Protein AF-A0A254SQL2-F1 (afdb_monomer_lite)

Structure (mmCIF, N/CA/C/O backbone):
data_AF-A0A254SQL2-F1
#
_entry.id   AF-A0A254SQL2-F1
#
loop_
_atom_site.group_PDB
_atom_site.id
_atom_site.type_symbol
_atom_site.label_atom_id
_atom_site.label_alt_id
_atom_site.label_comp_id
_atom_site.label_asym_id
_atom_site.label_entity_id
_atom_site.label_seq_id
_atom_site.pdbx_PDB_ins_code
_atom_site.Cartn_x
_atom_site.Cartn_y
_atom_site.Cartn_z
_atom_site.occupancy
_atom_site.B_iso_or_equiv
_atom_site.auth_seq_id
_atom_site.auth_comp_id
_atom_site.auth_asym_id
_atom_site.auth_atom_id
_atom_site.pdbx_PDB_model_num
ATOM 1 N N . MET A 1 1 ? -6.008 -9.286 -4.582 1.00 39.03 1 MET A N 1
ATOM 2 C CA . MET A 1 1 ? -4.588 -9.663 -4.744 1.00 39.03 1 MET A CA 1
ATOM 3 C C . MET A 1 1 ? -4.293 -9.645 -6.237 1.00 39.03 1 MET A C 1
ATOM 5 O O . MET A 1 1 ? -5.010 -10.283 -6.996 1.00 39.03 1 MET A O 1
ATOM 9 N N . VAL A 1 2 ? -3.386 -8.754 -6.620 1.00 41.59 2 VAL A N 1
ATOM 10 C CA . VAL A 1 2 ? -3.234 -8.104 -7.932 1.00 41.59 2 VAL A CA 1
ATOM 11 C C . VAL A 1 2 ? -2.770 -9.086 -9.022 1.00 41.59 2 VAL A C 1
ATOM 13 O O . VAL A 1 2 ? -2.162 -10.109 -8.720 1.00 41.59 2 VAL A O 1
ATOM 16 N N . GLU A 1 3 ? -3.058 -8.772 -10.286 1.00 50.66 3 GLU A N 1
ATOM 17 C CA . GLU A 1 3 ? -2.825 -9.543 -11.526 1.00 50.66 3 GLU A CA 1
ATOM 18 C C . GLU A 1 3 ? -1.422 -10.167 -11.698 1.00 50.66 3 GLU A C 1
ATOM 20 O O . GLU A 1 3 ? -1.246 -11.072 -12.512 1.00 50.66 3 GLU A O 1
ATOM 25 N N . VAL A 1 4 ? -0.450 -9.769 -10.876 1.00 52.91 4 VAL A N 1
ATOM 26 C CA . VAL A 1 4 ? 0.920 -10.297 -10.774 1.00 52.91 4 VAL A CA 1
ATOM 27 C C . VAL A 1 4 ? 0.974 -11.832 -10.757 1.00 52.91 4 VAL A C 1
ATOM 29 O O . VAL A 1 4 ? 1.787 -12.430 -11.457 1.00 52.91 4 VAL A O 1
ATOM 32 N N . ALA A 1 5 ? 0.071 -12.503 -10.033 1.00 54.69 5 ALA A N 1
ATOM 33 C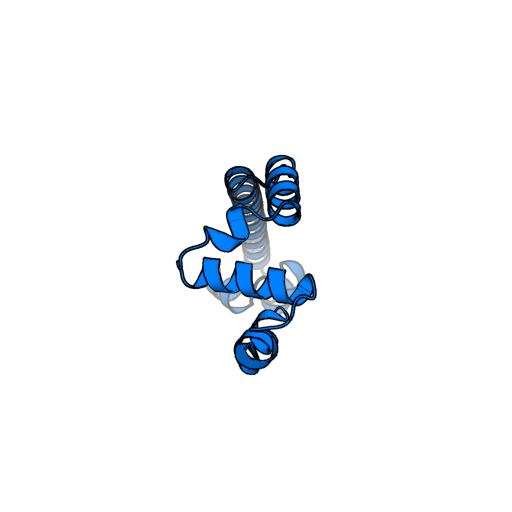 CA . ALA A 1 5 ? 0.065 -13.970 -9.952 1.00 54.69 5 ALA A CA 1
ATOM 34 C C . ALA A 1 5 ? -0.297 -14.663 -11.281 1.00 54.69 5 ALA A C 1
ATOM 36 O O . ALA A 1 5 ? 0.133 -15.792 -11.522 1.00 54.69 5 ALA A O 1
ATOM 37 N N . LYS A 1 6 ? -1.081 -14.011 -12.151 1.00 54.47 6 LYS A N 1
ATOM 38 C CA . LYS A 1 6 ? -1.383 -14.525 -13.497 1.00 54.47 6 LYS A CA 1
ATOM 39 C C . LYS A 1 6 ? -0.178 -14.356 -14.426 1.00 54.47 6 LYS A C 1
ATOM 41 O O . LYS A 1 6 ? 0.091 -15.246 -15.226 1.00 54.47 6 LYS A O 1
ATOM 46 N N . PHE A 1 7 ? 0.581 -13.273 -14.264 1.00 59.03 7 PHE A N 1
ATOM 47 C CA . PHE A 1 7 ? 1.786 -13.010 -15.052 1.00 59.03 7 PHE A CA 1
ATOM 48 C C . PHE A 1 7 ? 2.949 -13.930 -14.690 1.00 59.03 7 PHE A C 1
ATOM 50 O O . PHE A 1 7 ? 3.580 -14.481 -15.586 1.00 59.03 7 PHE A O 1
ATOM 57 N N . LEU A 1 8 ? 3.175 -14.193 -13.400 1.00 58.50 8 LEU A N 1
ATOM 58 C CA . LEU A 1 8 ? 4.210 -15.137 -12.961 1.00 58.50 8 LEU A CA 1
ATOM 59 C C . LEU A 1 8 ? 3.994 -16.552 -13.524 1.00 58.50 8 LEU A C 1
ATOM 61 O O . LEU A 1 8 ? 4.958 -17.250 -13.825 1.00 58.50 8 LEU A O 1
ATOM 65 N N . LYS A 1 9 ? 2.734 -16.968 -13.710 1.00 66.19 9 LYS A N 1
ATOM 66 C CA . LYS A 1 9 ? 2.397 -18.289 -14.266 1.00 66.19 9 LYS A CA 1
ATOM 67 C C . LYS A 1 9 ? 2.690 -18.413 -15.763 1.00 66.19 9 LYS A C 1
ATOM 69 O O . LYS A 1 9 ? 3.050 -19.498 -16.206 1.00 66.19 9 LYS A O 1
ATOM 74 N N . ASN A 1 10 ? 2.593 -17.311 -16.506 1.00 68.56 10 ASN A N 1
ATOM 75 C CA . ASN A 1 10 ? 2.716 -17.279 -17.966 1.00 68.56 10 ASN A CA 1
ATOM 76 C C . ASN A 1 10 ? 3.883 -16.396 -18.438 1.00 68.56 10 ASN A C 1
ATOM 78 O O . ASN A 1 10 ? 3.866 -15.886 -19.551 1.00 68.56 10 ASN A O 1
ATOM 82 N N . ALA A 1 11 ? 4.916 -16.205 -17.611 1.00 64.50 11 ALA A N 1
ATOM 83 C CA . ALA A 1 11 ? 6.022 -15.286 -17.902 1.00 64.50 11 ALA A CA 1
ATOM 84 C C . ALA A 1 11 ? 6.701 -15.554 -19.262 1.00 64.50 11 ALA A C 1
ATOM 86 O O . ALA A 1 11 ? 7.156 -14.621 -19.917 1.00 64.50 11 ALA A O 1
ATOM 87 N N . LYS A 1 12 ? 6.709 -16.819 -19.708 1.00 68.56 12 LYS A N 1
ATOM 88 C CA . LYS A 1 12 ? 7.253 -17.258 -21.004 1.00 68.56 12 LYS A CA 1
ATOM 89 C C . LYS A 1 12 ? 6.565 -16.601 -22.204 1.00 68.56 12 LYS A C 1
ATOM 91 O O . LYS A 1 12 ? 7.240 -16.325 -23.191 1.00 68.56 12 LYS A O 1
ATOM 96 N N . ASP A 1 13 ? 5.276 -16.296 -22.091 1.00 69.31 13 ASP A N 1
ATOM 97 C CA . ASP A 1 13 ? 4.476 -15.709 -23.173 1.00 69.31 13 ASP A CA 1
ATOM 98 C C . ASP A 1 13 ? 4.849 -14.242 -23.432 1.00 69.31 13 ASP A C 1
ATOM 100 O O . ASP A 1 13 ? 4.566 -13.698 -24.495 1.00 69.31 13 ASP A O 1
ATOM 104 N N . TYR A 1 14 ? 5.539 -13.611 -22.477 1.00 66.81 14 TYR A N 1
ATOM 105 C CA . TYR A 1 14 ? 5.879 -12.192 -22.507 1.00 66.81 14 TYR A CA 1
ATOM 106 C C . TYR A 1 14 ? 7.382 -11.938 -22.632 1.00 66.81 14 TYR A C 1
ATOM 108 O O . TYR A 1 14 ? 7.789 -10.787 -22.560 1.00 66.81 14 TYR A O 1
ATOM 116 N N . VAL A 1 15 ? 8.236 -12.953 -22.810 1.00 70.69 15 VAL A N 1
ATOM 117 C CA . VAL A 1 15 ? 9.704 -12.756 -22.846 1.00 70.69 15 VAL A CA 1
ATOM 118 C C . VAL A 1 15 ? 10.142 -11.933 -24.063 1.00 70.69 15 VAL A C 1
ATOM 120 O O . VAL A 1 15 ? 11.014 -11.079 -23.937 1.00 70.69 15 VAL A O 1
ATOM 123 N N . GLY A 1 16 ? 9.512 -12.148 -25.221 1.00 69.88 16 GLY A N 1
ATOM 124 C CA . GLY A 1 16 ? 9.839 -11.466 -26.482 1.00 69.88 16 GLY A CA 1
ATOM 125 C C . GLY A 1 16 ? 8.846 -10.384 -26.911 1.00 69.88 16 GLY A C 1
ATOM 126 O O . GLY A 1 16 ? 8.986 -9.833 -28.000 1.00 69.88 16 GLY A O 1
ATOM 127 N N . ASP A 1 17 ? 7.826 -10.096 -26.100 1.00 73.12 17 ASP A N 1
ATOM 128 C CA . ASP A 1 17 ? 6.793 -9.123 -26.455 1.00 73.12 17 ASP A CA 1
ATOM 129 C C . ASP A 1 17 ? 7.294 -7.686 -26.228 1.00 73.12 17 ASP A C 1
ATOM 131 O O . ASP A 1 17 ? 7.730 -7.314 -25.133 1.00 73.12 17 ASP A O 1
ATOM 135 N N . ASN A 1 18 ? 7.236 -6.872 -27.279 1.00 74.50 18 ASN A N 1
ATOM 136 C CA . ASN A 1 18 ? 7.663 -5.474 -27.269 1.00 74.50 18 ASN A CA 1
ATOM 137 C C . ASN A 1 18 ? 6.537 -4.497 -26.912 1.00 74.50 18 ASN A C 1
ATOM 139 O O . ASN A 1 18 ? 6.755 -3.283 -26.918 1.00 74.50 18 ASN A O 1
ATOM 143 N N . CYS A 1 19 ? 5.339 -4.986 -26.587 1.00 76.19 19 CYS A N 1
ATOM 144 C CA . CYS A 1 19 ? 4.298 -4.135 -26.042 1.00 76.19 19 CYS A CA 1
ATOM 145 C C . CYS A 1 19 ? 4.744 -3.550 -24.690 1.00 76.19 19 CYS A C 1
ATOM 147 O O . CYS A 1 19 ? 5.468 -4.173 -23.905 1.00 76.19 19 CYS A O 1
ATOM 149 N N . ARG A 1 20 ? 4.315 -2.315 -24.403 1.00 74.56 20 ARG A N 1
ATOM 150 C CA . ARG A 1 20 ? 4.772 -1.592 -23.205 1.00 74.56 20 ARG A CA 1
ATOM 151 C C . ARG A 1 20 ? 4.374 -2.282 -21.906 1.00 74.56 20 ARG A C 1
ATOM 153 O O . ARG A 1 20 ? 5.168 -2.297 -20.973 1.00 74.56 20 ARG A O 1
ATOM 160 N N . LEU A 1 21 ? 3.204 -2.915 -21.875 1.00 73.50 21 LEU A N 1
ATOM 161 C CA . LEU A 1 21 ? 2.756 -3.680 -20.715 1.00 73.50 21 LEU A CA 1
ATOM 162 C C . LEU A 1 21 ? 3.686 -4.870 -20.429 1.00 73.50 21 LEU A C 1
ATOM 164 O O . LEU A 1 21 ? 4.087 -5.066 -19.286 1.00 73.50 21 LEU A O 1
ATOM 168 N N . ALA A 1 22 ? 4.095 -5.619 -21.456 1.00 74.44 22 ALA A N 1
ATOM 169 C CA . ALA A 1 22 ? 5.025 -6.734 -21.296 1.00 74.44 22 ALA A CA 1
ATOM 170 C C . ALA A 1 22 ? 6.411 -6.264 -20.823 1.00 74.44 22 ALA A C 1
ATOM 172 O O . ALA A 1 22 ? 6.987 -6.865 -19.919 1.00 74.44 22 ALA A O 1
ATOM 173 N N . GLN A 1 23 ? 6.917 -5.152 -21.364 1.00 76.81 23 GLN A N 1
ATOM 174 C CA . GLN A 1 23 ? 8.172 -4.544 -20.903 1.00 76.81 23 GLN A CA 1
ATOM 175 C C . GLN A 1 23 ? 8.109 -4.109 -19.429 1.00 76.81 23 GLN A C 1
ATOM 177 O O . GLN A 1 23 ? 9.063 -4.327 -18.686 1.00 76.81 23 GLN A O 1
ATOM 182 N N . TRP A 1 24 ? 6.978 -3.555 -18.981 1.00 77.75 24 TRP A N 1
ATOM 183 C CA . TRP A 1 24 ? 6.744 -3.195 -17.575 1.00 77.75 24 TRP A CA 1
ATOM 184 C C . TRP A 1 24 ? 6.738 -4.403 -16.653 1.00 77.75 24 TRP A C 1
ATOM 186 O O . TRP A 1 24 ? 7.367 -4.386 -15.598 1.00 77.75 24 TRP A O 1
ATOM 196 N N . LEU A 1 25 ? 6.065 -5.469 -17.068 1.00 76.06 25 LEU A N 1
ATOM 197 C CA . LEU A 1 25 ? 6.005 -6.700 -16.295 1.00 76.06 25 LEU A CA 1
ATOM 198 C C . LEU A 1 25 ? 7.383 -7.352 -16.162 1.00 76.06 25 LEU A C 1
A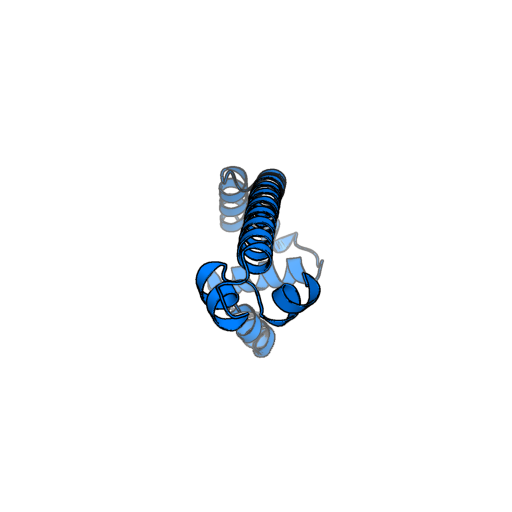TOM 200 O O . LEU A 1 25 ? 7.724 -7.805 -15.072 1.00 76.06 25 LEU A O 1
ATOM 204 N N . ARG A 1 26 ? 8.197 -7.338 -17.228 1.00 78.50 26 ARG A N 1
ATOM 205 C CA . ARG A 1 26 ? 9.586 -7.819 -17.173 1.00 78.50 26 ARG A CA 1
ATOM 206 C C . ARG A 1 26 ? 10.443 -6.977 -16.234 1.00 78.50 26 ARG A C 1
ATOM 208 O O . ARG A 1 26 ? 11.134 -7.544 -15.401 1.00 78.50 26 ARG A O 1
ATOM 215 N N . ALA A 1 27 ? 10.341 -5.651 -16.293 1.00 78.81 27 ALA A N 1
ATOM 216 C CA . ALA A 1 27 ? 11.068 -4.773 -15.379 1.00 78.81 27 ALA A CA 1
ATOM 217 C C . ALA A 1 27 ? 10.708 -5.038 -13.902 1.00 78.81 27 ALA A C 1
ATOM 219 O O . ALA A 1 27 ? 11.593 -5.146 -13.055 1.00 78.81 27 ALA A O 1
ATOM 220 N N . ILE A 1 28 ? 9.417 -5.198 -13.588 1.00 76.44 28 ILE A N 1
ATOM 221 C CA . ILE A 1 28 ? 8.955 -5.523 -12.228 1.00 76.44 28 ILE A CA 1
ATOM 222 C C . ILE A 1 28 ? 9.476 -6.897 -11.780 1.00 76.44 28 ILE A C 1
ATOM 224 O O . ILE A 1 28 ? 9.932 -7.042 -10.648 1.00 76.44 28 ILE A O 1
ATOM 228 N N . ASP A 1 29 ? 9.428 -7.906 -12.653 1.00 76.00 29 ASP A N 1
ATOM 229 C CA . ASP A 1 29 ? 9.955 -9.245 -12.362 1.00 76.00 29 ASP A CA 1
ATOM 230 C C . ASP A 1 29 ? 11.478 -9.226 -12.131 1.00 76.00 29 ASP A C 1
ATOM 232 O O . ASP A 1 29 ? 11.950 -9.831 -11.170 1.00 76.00 29 ASP A O 1
ATOM 236 N N . THR A 1 30 ? 12.237 -8.465 -12.927 1.00 79.31 30 THR A N 1
ATOM 237 C CA . THR A 1 30 ? 13.685 -8.258 -12.742 1.00 79.31 30 THR A CA 1
ATOM 238 C C . THR A 1 30 ? 14.001 -7.623 -11.388 1.00 79.31 30 THR A C 1
ATOM 240 O O . THR A 1 30 ? 14.893 -8.107 -10.692 1.00 79.31 30 THR A O 1
ATOM 243 N N . LEU A 1 31 ? 13.246 -6.597 -10.973 1.00 76.31 31 LEU A N 1
ATOM 244 C CA . LEU A 1 31 ? 13.398 -5.981 -9.647 1.00 76.31 31 LEU A CA 1
ATOM 245 C C . LEU A 1 31 ? 13.086 -6.968 -8.518 1.00 76.31 31 LEU A C 1
ATOM 247 O O . LEU A 1 31 ? 13.850 -7.063 -7.563 1.00 76.31 31 LEU A O 1
ATOM 251 N N . ASN A 1 32 ? 11.996 -7.733 -8.636 1.00 73.06 32 ASN A N 1
ATOM 252 C CA . ASN A 1 32 ? 11.586 -8.704 -7.615 1.00 73.06 32 ASN A CA 1
ATOM 253 C C . ASN A 1 32 ? 12.585 -9.853 -7.433 1.00 73.06 32 ASN A C 1
ATOM 255 O O . ASN A 1 32 ? 12.627 -10.464 -6.369 1.00 73.06 32 ASN A O 1
ATOM 259 N N . ARG A 1 33 ? 13.352 -10.181 -8.475 1.00 74.62 33 ARG A N 1
ATOM 260 C CA . ARG A 1 33 ? 14.393 -11.217 -8.435 1.00 74.62 33 ARG A CA 1
ATOM 261 C C . ARG A 1 33 ? 15.773 -10.676 -8.074 1.00 74.62 33 ARG A C 1
ATOM 263 O O . ARG A 1 33 ? 16.722 -11.452 -8.103 1.00 74.62 33 ARG A O 1
ATOM 270 N N . GLU A 1 34 ? 15.887 -9.377 -7.791 1.00 76.50 34 GLU A N 1
ATOM 271 C CA . GLU A 1 34 ? 17.166 -8.694 -7.549 1.00 76.50 34 GLU A CA 1
ATOM 272 C C . GLU A 1 34 ? 18.184 -8.922 -8.688 1.00 76.50 34 GLU A C 1
ATOM 274 O O . GLU A 1 34 ? 19.392 -9.008 -8.472 1.00 76.50 34 GLU A O 1
ATOM 279 N N . ALA A 1 35 ? 17.688 -9.052 -9.923 1.00 79.75 35 ALA A N 1
ATOM 280 C CA . ALA A 1 35 ? 18.505 -9.279 -11.110 1.00 79.75 35 ALA A CA 1
ATOM 281 C C . ALA A 1 35 ? 19.004 -7.953 -11.717 1.00 79.75 35 ALA A C 1
ATOM 283 O O . ALA A 1 35 ? 18.567 -6.868 -11.327 1.00 79.75 35 ALA A O 1
ATOM 284 N N . ASP A 1 36 ? 19.922 -8.030 -12.689 1.00 81.75 36 ASP A N 1
ATOM 285 C CA . ASP A 1 36 ? 20.462 -6.835 -13.344 1.00 81.75 36 ASP A CA 1
ATOM 286 C C . ASP A 1 36 ? 19.354 -6.034 -14.052 1.00 81.75 36 ASP A C 1
ATOM 288 O O . ASP A 1 36 ? 18.708 -6.506 -14.988 1.00 81.75 36 ASP A O 1
ATOM 292 N N . PHE A 1 37 ? 19.146 -4.804 -13.584 1.00 82.44 37 PHE A N 1
ATOM 293 C CA . PHE A 1 37 ? 18.124 -3.880 -14.070 1.00 82.44 37 PHE A CA 1
ATOM 294 C C . PHE A 1 37 ? 18.664 -2.874 -15.105 1.00 82.44 37 PHE A C 1
ATOM 296 O O . PHE A 1 37 ? 17.929 -1.998 -15.566 1.00 82.44 37 PHE A O 1
ATOM 303 N N . SER A 1 38 ? 19.944 -2.966 -15.477 1.00 82.50 38 SER A N 1
ATOM 304 C CA . SER A 1 38 ? 20.620 -2.013 -16.368 1.00 82.50 38 SER A CA 1
ATOM 305 C C . SER A 1 38 ? 19.913 -1.813 -17.720 1.00 82.50 38 SER A C 1
ATOM 307 O O . SER A 1 38 ? 19.856 -0.688 -18.227 1.00 82.50 38 SER A O 1
ATOM 309 N N . GLU A 1 39 ? 19.304 -2.871 -18.264 1.00 79.62 39 GLU A N 1
ATOM 310 C CA . GLU A 1 39 ? 18.528 -2.847 -19.511 1.00 79.62 39 GLU A CA 1
ATOM 311 C C . GLU A 1 39 ? 17.318 -1.899 -19.429 1.00 79.62 39 GLU A C 1
ATOM 313 O O . GLU A 1 39 ? 17.079 -1.106 -20.339 1.00 79.62 39 GLU A O 1
ATOM 318 N N . PHE A 1 40 ? 16.588 -1.917 -18.310 1.00 78.50 40 PHE A N 1
ATOM 319 C CA . PHE A 1 40 ? 15.383 -1.104 -18.107 1.00 78.50 40 PHE A CA 1
ATOM 320 C C . PHE A 1 40 ? 15.698 0.298 -17.577 1.00 78.50 40 PHE A C 1
ATOM 322 O O . PHE A 1 40 ? 14.933 1.235 -17.803 1.00 78.50 40 PHE A O 1
ATOM 329 N N . ALA A 1 41 ? 16.834 0.471 -16.894 1.00 72.25 41 ALA A N 1
ATOM 330 C CA . ALA A 1 41 ? 17.264 1.758 -16.347 1.00 72.25 41 ALA A CA 1
ATOM 331 C C . ALA A 1 41 ? 17.508 2.825 -17.430 1.00 72.25 41 ALA A C 1
ATOM 333 O O . ALA A 1 41 ? 17.352 4.022 -17.174 1.00 72.25 41 ALA A O 1
ATOM 334 N N . ASN A 1 42 ? 17.880 2.393 -18.637 1.00 73.25 42 ASN A N 1
ATOM 335 C CA . ASN A 1 42 ? 18.145 3.275 -19.771 1.00 73.25 42 ASN A CA 1
ATOM 336 C C . ASN A 1 42 ? 16.910 3.531 -20.651 1.00 73.25 42 ASN A C 1
ATOM 338 O O . ASN A 1 42 ? 16.987 4.351 -21.569 1.00 73.25 42 ASN A O 1
ATOM 342 N N . ASP A 1 43 ? 15.773 2.876 -20.389 1.00 78.00 43 ASP A N 1
ATOM 343 C CA . ASP A 1 43 ? 14.555 3.102 -21.1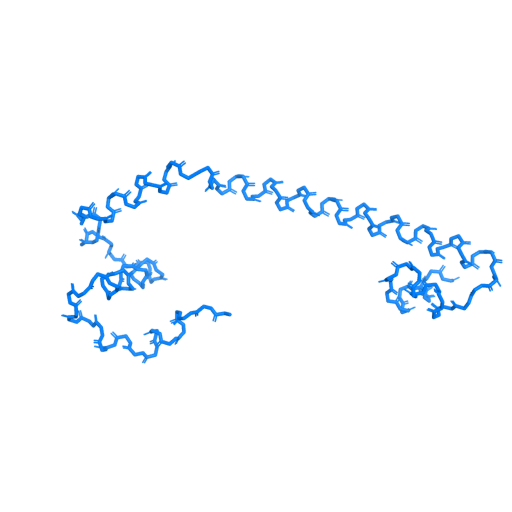66 1.00 78.00 43 ASP A CA 1
ATOM 344 C C . ASP A 1 43 ? 13.953 4.493 -20.834 1.00 78.00 43 ASP A C 1
ATOM 346 O O . ASP A 1 43 ? 13.711 4.820 -19.663 1.00 78.00 43 ASP A O 1
ATOM 350 N N . PRO A 1 44 ? 13.688 5.341 -21.851 1.00 73.38 44 PRO A N 1
ATOM 351 C CA . PRO A 1 44 ? 13.178 6.698 -21.648 1.00 73.38 44 PRO A CA 1
ATOM 352 C C . PRO A 1 44 ? 11.845 6.765 -20.895 1.00 73.38 44 PRO A C 1
ATOM 354 O O . PRO A 1 44 ? 11.621 7.700 -20.129 1.00 73.38 44 PRO A O 1
ATOM 357 N N . VAL A 1 45 ? 10.960 5.785 -21.091 1.00 70.38 45 VAL A N 1
ATOM 358 C CA . VAL A 1 45 ? 9.641 5.720 -20.450 1.00 70.38 45 VAL A CA 1
ATOM 359 C C . VAL A 1 45 ? 9.795 5.367 -18.973 1.00 70.38 45 VAL A C 1
ATOM 361 O O . VAL A 1 45 ? 9.170 6.001 -18.123 1.00 70.38 45 VAL A O 1
ATOM 364 N N . PHE A 1 46 ? 10.679 4.425 -18.640 1.00 70.88 46 PHE A N 1
ATOM 365 C CA . PHE A 1 46 ? 10.988 4.115 -17.241 1.00 70.88 46 PHE A CA 1
ATOM 366 C C . PHE A 1 46 ? 11.662 5.277 -16.521 1.00 70.88 46 PHE A C 1
ATOM 368 O O . PHE A 1 46 ? 11.378 5.520 -15.350 1.00 70.88 46 PHE A O 1
ATOM 375 N N . LYS A 1 47 ? 12.495 6.050 -17.218 1.00 71.75 47 LYS A N 1
ATOM 376 C CA . LYS A 1 47 ? 13.100 7.263 -16.662 1.00 71.75 47 LYS A CA 1
ATOM 377 C C . LYS A 1 47 ? 12.056 8.337 -16.340 1.00 71.75 47 LYS A C 1
ATOM 379 O O . LYS A 1 47 ? 12.151 8.980 -15.296 1.00 71.75 47 LYS A O 1
ATOM 384 N N . VAL A 1 48 ? 11.046 8.504 -17.198 1.00 69.12 48 VAL A N 1
ATOM 385 C CA . VAL A 1 48 ? 9.896 9.382 -16.921 1.00 69.12 48 VAL A CA 1
ATOM 386 C C . VAL A 1 48 ? 9.136 8.883 -15.695 1.00 69.12 48 VAL A C 1
ATOM 388 O O . VAL A 1 48 ? 8.921 9.662 -14.778 1.00 69.12 48 VAL A O 1
ATOM 391 N N . LEU A 1 49 ? 8.834 7.587 -15.601 1.00 65.56 49 LEU A N 1
ATOM 392 C CA . LEU A 1 49 ? 8.157 7.019 -14.427 1.00 65.56 49 LEU A CA 1
ATOM 393 C C . LEU A 1 49 ? 8.962 7.179 -13.139 1.00 65.56 49 LEU A C 1
ATOM 395 O O . LEU A 1 49 ? 8.396 7.524 -12.110 1.00 65.56 49 LEU A O 1
ATOM 399 N N . GLN A 1 50 ? 10.279 6.974 -13.171 1.00 65.31 50 GLN A N 1
ATOM 400 C CA . GLN A 1 50 ? 11.128 7.229 -12.006 1.00 65.31 50 GLN A CA 1
ATOM 401 C C . GLN A 1 50 ? 11.076 8.698 -11.579 1.00 65.31 50 GLN A C 1
ATOM 403 O O . GLN A 1 50 ? 11.126 8.988 -10.385 1.00 65.31 50 GLN A O 1
ATOM 408 N N . ASN A 1 51 ? 10.972 9.628 -12.529 1.00 65.81 51 ASN A N 1
ATOM 409 C CA . ASN A 1 51 ? 10.806 11.043 -12.220 1.00 65.81 51 ASN A CA 1
ATOM 410 C C . ASN A 1 51 ? 9.409 11.337 -11.653 1.00 65.81 51 ASN A C 1
ATOM 412 O O . ASN A 1 51 ? 9.316 12.036 -10.651 1.00 65.81 51 ASN A O 1
ATOM 416 N N . GLU A 1 52 ? 8.350 10.744 -12.205 1.00 63.78 52 GLU A N 1
ATOM 417 C CA . GLU A 1 52 ? 6.983 10.856 -11.673 1.00 63.78 52 GLU A CA 1
ATOM 418 C C . GLU A 1 52 ? 6.866 10.269 -10.256 1.00 63.78 52 GLU A C 1
ATOM 420 O O . GLU A 1 52 ? 6.257 10.872 -9.378 1.00 63.78 52 GLU A O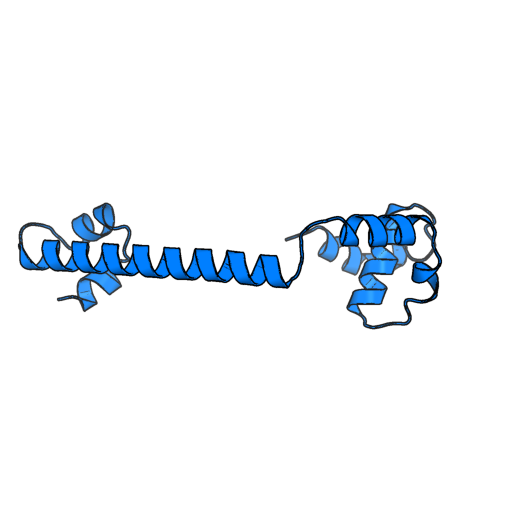 1
ATOM 425 N N . VAL A 1 53 ? 7.519 9.136 -9.979 1.00 61.41 53 VAL A N 1
ATOM 426 C CA . VAL A 1 53 ? 7.578 8.534 -8.634 1.00 61.41 53 VAL A CA 1
ATOM 427 C C . VAL A 1 53 ? 8.369 9.412 -7.658 1.00 61.41 53 VAL A C 1
ATOM 429 O O . VAL A 1 53 ? 8.010 9.488 -6.489 1.00 61.41 53 VAL A O 1
ATOM 432 N N . LYS A 1 54 ? 9.415 10.117 -8.111 1.00 61.91 54 LYS A N 1
ATOM 433 C CA . LYS A 1 54 ? 10.125 11.110 -7.281 1.00 61.91 54 LYS A CA 1
ATOM 434 C C . LYS A 1 54 ? 9.276 12.349 -6.979 1.00 61.91 54 LYS A C 1
ATOM 436 O O . LYS A 1 54 ? 9.475 12.964 -5.937 1.00 61.91 54 LYS A O 1
ATOM 441 N N . LEU A 1 55 ? 8.379 12.727 -7.892 1.00 57.16 55 LEU A N 1
ATOM 442 C CA . LEU A 1 55 ? 7.431 13.836 -7.724 1.00 57.16 55 LEU A CA 1
ATOM 443 C C . LEU A 1 55 ? 6.191 13.427 -6.918 1.00 57.16 55 LEU A C 1
ATOM 445 O O . LEU A 1 55 ? 5.530 14.269 -6.312 1.00 57.16 55 LEU A O 1
ATOM 449 N N . CYS A 1 56 ? 5.885 12.134 -6.874 1.00 54.34 56 CYS A N 1
ATOM 450 C CA . CYS A 1 56 ? 4.904 11.567 -5.973 1.00 54.34 56 CYS A CA 1
ATOM 451 C C . CYS A 1 56 ? 5.388 11.719 -4.523 1.00 54.34 56 CYS A C 1
ATOM 453 O O . CYS A 1 56 ? 6.364 11.102 -4.108 1.00 54.34 56 CYS A O 1
ATOM 455 N N . ASN A 1 57 ? 4.642 12.467 -3.705 1.00 52.84 57 ASN A N 1
ATOM 456 C CA . ASN A 1 57 ? 4.893 12.646 -2.263 1.00 52.84 57 ASN A CA 1
ATOM 457 C C . ASN A 1 57 ? 4.774 11.346 -1.428 1.00 52.84 57 ASN A C 1
ATOM 459 O O . ASN A 1 57 ? 4.810 11.384 -0.197 1.00 52.84 57 ASN A O 1
ATOM 463 N N . PHE A 1 58 ? 4.656 10.190 -2.086 1.00 52.62 58 PHE A N 1
ATOM 464 C CA . PHE A 1 58 ? 4.747 8.847 -1.528 1.00 52.62 58 PHE A CA 1
ATOM 465 C C . PHE A 1 58 ? 6.190 8.535 -1.108 1.00 52.62 58 PHE A C 1
ATOM 467 O O . PHE A 1 58 ? 6.834 7.622 -1.620 1.00 52.62 58 PHE A O 1
ATOM 474 N N . SER A 1 59 ? 6.731 9.296 -0.157 1.00 58.53 59 SER A N 1
ATOM 475 C CA . SER A 1 59 ? 7.939 8.850 0.529 1.00 58.53 59 SER A CA 1
ATOM 476 C C . SER A 1 59 ? 7.577 7.678 1.442 1.00 58.53 59 SER A C 1
ATOM 478 O O . SER A 1 59 ? 6.544 7.692 2.113 1.00 58.53 59 SER A O 1
ATOM 480 N N . SER A 1 60 ? 8.444 6.672 1.516 1.00 55.78 60 SER A N 1
ATOM 481 C CA . SER A 1 60 ? 8.328 5.584 2.496 1.00 55.78 60 SER A CA 1
ATOM 482 C C . SER A 1 60 ? 8.175 6.118 3.925 1.00 55.78 60 SER A C 1
ATOM 484 O O . SER A 1 60 ? 7.420 5.569 4.720 1.00 55.78 60 SER A O 1
ATOM 486 N N . ARG A 1 61 ? 8.815 7.254 4.226 1.00 54.25 61 ARG A N 1
ATOM 487 C CA . ARG A 1 61 ? 8.658 7.974 5.494 1.00 54.25 61 ARG A CA 1
ATOM 488 C C . ARG A 1 61 ? 7.228 8.490 5.706 1.00 54.25 61 ARG A C 1
ATOM 490 O O . ARG A 1 61 ? 6.728 8.368 6.814 1.00 54.25 61 ARG A O 1
ATOM 497 N N . TYR A 1 62 ? 6.572 9.018 4.671 1.00 57.84 62 TYR A N 1
ATOM 498 C CA . TYR A 1 62 ? 5.174 9.457 4.744 1.00 57.84 62 TYR A CA 1
ATOM 499 C C . TYR A 1 62 ? 4.226 8.281 5.019 1.00 57.84 62 TYR A C 1
ATOM 501 O O . TYR A 1 62 ? 3.386 8.383 5.910 1.00 57.84 62 TYR A O 1
ATOM 509 N N . LEU A 1 63 ? 4.420 7.144 4.338 1.00 58.56 63 LEU A N 1
ATOM 510 C CA . LEU A 1 63 ? 3.652 5.918 4.598 1.00 58.56 63 LEU A CA 1
ATOM 511 C C . LEU A 1 63 ? 3.812 5.456 6.049 1.00 58.56 63 LEU A C 1
ATOM 513 O O . LEU A 1 63 ? 2.817 5.288 6.742 1.00 58.56 63 LEU A O 1
ATOM 517 N N . MET A 1 64 ? 5.049 5.385 6.555 1.00 59.28 64 MET A N 1
ATOM 518 C CA . MET A 1 64 ? 5.291 5.032 7.958 1.00 59.28 64 MET A CA 1
ATOM 519 C C . MET A 1 64 ? 4.624 6.013 8.931 1.00 59.28 64 MET A C 1
ATOM 521 O O . MET A 1 64 ? 4.085 5.587 9.946 1.00 59.28 64 MET A O 1
ATOM 525 N N . THR A 1 65 ? 4.637 7.321 8.650 1.00 59.94 65 THR A N 1
ATOM 526 C CA . THR A 1 65 ? 3.999 8.304 9.542 1.00 59.94 65 THR A CA 1
ATOM 527 C C . THR A 1 65 ? 2.480 8.212 9.548 1.00 59.94 65 THR A C 1
ATOM 529 O O . THR A 1 65 ? 1.881 8.340 10.613 1.00 59.94 65 THR A O 1
ATOM 532 N N . VAL A 1 66 ? 1.859 7.976 8.390 1.00 65.69 66 VAL A N 1
ATOM 533 C CA . VAL A 1 66 ? 0.404 7.822 8.295 1.00 65.69 66 VAL A CA 1
ATOM 534 C C . VAL A 1 66 ? -0.021 6.516 8.962 1.00 65.69 66 VAL A C 1
ATOM 536 O O . VAL A 1 66 ? -0.893 6.552 9.826 1.00 65.69 66 VAL A O 1
ATOM 539 N N . ASP A 1 67 ? 0.673 5.410 8.682 1.00 60.00 67 ASP A N 1
ATOM 540 C CA . ASP A 1 67 ? 0.397 4.103 9.287 1.00 60.00 67 ASP A CA 1
ATOM 541 C C . ASP A 1 67 ? 0.546 4.133 10.816 1.00 60.00 67 ASP A C 1
ATOM 543 O O . ASP A 1 67 ? -0.302 3.597 11.529 1.00 60.00 67 ASP A O 1
ATOM 547 N N . MET A 1 68 ? 1.579 4.806 11.346 1.00 65.19 68 MET A N 1
ATOM 548 C CA . MET A 1 68 ? 1.714 5.008 12.795 1.00 65.19 68 MET A CA 1
ATOM 549 C C . MET A 1 68 ? 0.571 5.853 13.359 1.00 65.19 68 MET A C 1
ATOM 551 O O . MET A 1 68 ? 0.007 5.495 14.386 1.00 65.19 68 MET A O 1
ATOM 555 N N . SER A 1 69 ? 0.194 6.946 12.687 1.00 74.62 69 SER A N 1
ATOM 556 C CA . SER A 1 69 ? -0.894 7.808 13.163 1.00 74.62 69 SER A CA 1
ATOM 557 C C . SER A 1 69 ? -2.251 7.096 13.166 1.00 74.62 69 SER A C 1
ATOM 559 O O . SER A 1 69 ? -3.053 7.281 14.083 1.00 74.62 69 SER A O 1
ATOM 561 N N . ASP A 1 70 ? -2.492 6.236 12.177 1.00 76.00 70 ASP A N 1
ATOM 562 C CA . ASP A 1 70 ? -3.704 5.432 12.082 1.00 76.00 70 ASP A CA 1
ATOM 563 C C . ASP A 1 70 ? -3.707 4.308 13.124 1.00 76.00 70 ASP A C 1
ATOM 565 O O . ASP A 1 70 ? -4.752 4.037 13.721 1.00 76.00 70 ASP A O 1
ATOM 569 N N . PHE A 1 71 ? -2.546 3.703 13.403 1.00 74.06 71 PHE A N 1
ATOM 570 C CA . PHE A 1 71 ? -2.383 2.736 14.486 1.00 74.06 71 PHE A CA 1
ATOM 571 C C . PHE A 1 71 ? -2.633 3.374 15.857 1.00 74.06 71 PHE A C 1
ATOM 573 O O . PHE A 1 71 ? -3.445 2.859 16.625 1.00 74.06 71 PHE A O 1
ATOM 580 N N . ASP A 1 72 ? -2.012 4.518 16.144 1.00 76.75 72 ASP A N 1
ATOM 581 C CA . ASP A 1 72 ? -2.193 5.243 17.405 1.00 76.75 72 ASP A CA 1
ATOM 582 C C . ASP A 1 72 ? -3.661 5.644 17.605 1.00 76.75 72 ASP A C 1
ATOM 584 O O . ASP A 1 72 ? -4.224 5.467 18.691 1.00 76.75 72 ASP A O 1
ATOM 588 N N . ARG A 1 73 ? -4.328 6.105 16.536 1.00 79.81 73 ARG A N 1
ATOM 589 C CA . ARG A 1 73 ? -5.767 6.397 16.558 1.00 79.81 73 ARG A CA 1
ATOM 590 C C . ARG A 1 73 ? -6.595 5.143 16.839 1.00 79.81 73 ARG A C 1
ATOM 592 O O . ARG A 1 73 ? -7.480 5.184 17.691 1.00 79.81 73 ARG A O 1
ATOM 599 N N . ALA A 1 74 ? -6.300 4.026 16.175 1.00 78.69 74 ALA A N 1
ATOM 600 C CA . ALA A 1 74 ? -7.012 2.768 16.386 1.00 78.69 74 ALA A CA 1
ATOM 601 C C . ALA A 1 74 ? -6.839 2.237 17.821 1.00 78.69 74 ALA A C 1
ATOM 603 O O . ALA A 1 74 ? -7.801 1.753 18.420 1.00 78.69 74 ALA A O 1
ATOM 604 N N . VAL A 1 75 ? -5.642 2.370 18.403 1.00 79.94 75 VAL A N 1
ATOM 605 C CA . VAL A 1 75 ? -5.372 2.010 19.803 1.00 79.94 75 VAL A CA 1
ATOM 606 C C . VAL A 1 75 ? -6.164 2.901 20.759 1.00 79.94 75 VAL A C 1
ATOM 608 O O . VAL A 1 75 ? -6.790 2.387 21.689 1.00 79.94 75 VAL A O 1
ATOM 611 N N . ALA A 1 76 ? -6.198 4.214 20.524 1.00 80.19 76 ALA A N 1
ATOM 612 C CA . ALA A 1 76 ? -6.968 5.145 21.348 1.00 80.19 76 ALA A CA 1
ATOM 613 C C . ALA A 1 76 ? -8.481 4.854 21.293 1.00 80.19 76 ALA A C 1
ATOM 615 O O . ALA A 1 76 ? -9.154 4.805 22.329 1.00 80.19 76 ALA A O 1
ATOM 616 N N . GLU A 1 77 ? -9.021 4.592 20.099 1.00 85.50 77 GLU A N 1
ATOM 617 C CA . GLU A 1 77 ? -10.423 4.200 19.916 1.00 85.50 77 GLU A CA 1
ATOM 618 C C . GLU A 1 77 ? -10.737 2.872 20.611 1.00 85.50 77 GLU A C 1
ATOM 620 O O . GLU A 1 77 ? -11.770 2.743 21.273 1.00 85.50 77 GLU A O 1
ATOM 625 N N . TYR A 1 78 ? -9.841 1.887 20.501 1.00 83.75 78 TYR A N 1
ATOM 626 C CA . TYR A 1 78 ? -9.987 0.598 21.170 1.00 83.75 78 TYR A CA 1
ATOM 627 C C . TYR A 1 78 ? -9.978 0.745 22.697 1.00 83.75 78 TYR A C 1
ATOM 629 O O . TYR A 1 78 ? -10.861 0.205 23.364 1.00 83.75 78 TYR A O 1
ATOM 637 N N . SER A 1 79 ? -9.044 1.523 23.256 1.00 82.50 79 SER A N 1
ATOM 638 C CA . SER A 1 79 ? -9.000 1.819 24.696 1.00 82.50 79 SER A CA 1
ATOM 639 C C . SER A 1 79 ? -10.299 2.466 25.174 1.00 82.50 79 SER A C 1
ATOM 641 O O . SER A 1 79 ? -10.869 2.058 26.183 1.00 82.50 79 SER A O 1
ATOM 643 N N . THR A 1 80 ? -10.818 3.428 24.411 1.00 85.56 80 THR A N 1
ATOM 644 C CA . THR A 1 80 ? -12.069 4.118 24.747 1.00 85.56 80 THR A CA 1
ATOM 645 C C . THR A 1 80 ? -13.254 3.147 24.766 1.00 85.56 80 THR A C 1
ATOM 647 O O . THR A 1 80 ? -14.078 3.180 25.681 1.00 85.56 80 THR A O 1
ATOM 650 N N . LYS A 1 81 ? -13.334 2.236 23.787 1.00 87.25 81 LYS A N 1
ATOM 651 C CA . LYS A 1 81 ? -14.368 1.188 23.742 1.00 87.25 81 LYS A CA 1
ATOM 652 C C . LYS A 1 81 ? -14.282 0.247 24.945 1.00 87.25 81 LYS A C 1
ATOM 654 O O . LYS A 1 81 ? -15.321 -0.116 25.495 1.00 87.25 81 LYS A O 1
ATOM 659 N N . MET A 1 82 ? -13.071 -0.113 25.373 1.00 84.75 82 MET A N 1
ATOM 660 C CA . MET A 1 82 ? -12.840 -0.948 26.559 1.00 84.75 82 MET A CA 1
ATOM 661 C C . MET A 1 82 ? -13.315 -0.258 27.844 1.00 84.75 82 MET A C 1
ATOM 663 O O . MET A 1 82 ? -14.000 -0.883 28.655 1.00 84.75 82 MET A O 1
ATOM 667 N N . ASP A 1 83 ? -13.036 1.037 28.004 1.00 85.81 83 ASP A N 1
ATOM 668 C CA . ASP A 1 83 ? -13.496 1.817 29.160 1.00 85.81 83 ASP A CA 1
ATOM 669 C C . ASP A 1 83 ? -15.026 1.945 29.206 1.00 85.81 83 ASP A C 1
ATOM 671 O O . ASP A 1 83 ? -15.635 1.848 30.276 1.00 85.81 83 ASP A O 1
ATOM 675 N N . ILE A 1 84 ? -15.672 2.129 28.048 1.00 85.25 84 ILE A N 1
ATOM 676 C CA . ILE A 1 84 ? -17.139 2.152 27.938 1.00 85.25 84 ILE A CA 1
ATOM 677 C C . ILE A 1 84 ? -17.724 0.783 28.308 1.00 85.25 84 ILE A C 1
ATOM 679 O O . ILE A 1 84 ? -18.656 0.724 29.112 1.00 85.25 84 ILE A O 1
ATOM 683 N N . ALA A 1 85 ? -17.160 -0.311 27.782 1.00 83.06 85 ALA A N 1
ATOM 684 C CA . ALA A 1 85 ? -17.602 -1.668 28.102 1.00 83.06 85 ALA A CA 1
ATOM 685 C C . ALA A 1 85 ? -17.484 -1.967 29.603 1.00 83.06 85 ALA A C 1
ATOM 687 O O . ALA A 1 85 ? -18.419 -2.503 30.199 1.00 83.06 85 ALA A O 1
ATOM 688 N N . LYS A 1 86 ? -16.375 -1.558 30.234 1.00 85.00 86 LYS A N 1
ATOM 689 C CA . LYS A 1 86 ? -16.158 -1.724 31.674 1.00 85.00 86 LYS A CA 1
ATOM 690 C C . LYS A 1 86 ? -17.197 -0.963 32.502 1.00 85.00 86 LYS A C 1
ATOM 692 O O . LYS A 1 86 ? -17.813 -1.550 33.386 1.00 85.00 86 LYS A O 1
ATOM 697 N N . LYS A 1 87 ? -17.479 0.302 32.164 1.00 85.62 87 LYS A N 1
ATOM 698 C CA . LYS A 1 87 ? -18.532 1.090 32.833 1.00 85.62 87 LYS A CA 1
ATOM 699 C C . LYS A 1 87 ? -19.921 0.466 32.669 1.00 85.62 87 LYS A C 1
ATOM 701 O O . LYS A 1 87 ? -20.708 0.480 33.610 1.00 85.62 87 LYS A O 1
ATOM 706 N N . MET A 1 88 ? -20.235 -0.084 31.494 1.00 82.81 88 MET A N 1
ATOM 707 C CA . MET A 1 88 ? -21.520 -0.753 31.241 1.00 82.81 88 MET A CA 1
ATOM 708 C C . MET A 1 88 ? -21.660 -2.068 32.021 1.00 82.81 88 MET A C 1
ATOM 710 O O . MET A 1 88 ? -22.750 -2.362 32.514 1.00 82.81 88 MET A O 1
ATOM 714 N N . LEU A 1 89 ? -20.566 -2.822 32.180 1.00 82.62 89 LEU A N 1
ATOM 715 C CA . LEU A 1 89 ? -20.515 -4.011 33.036 1.00 82.62 89 LEU A CA 1
ATOM 716 C C . LEU A 1 89 ? -20.695 -3.653 34.517 1.00 82.62 89 LEU A C 1
ATOM 718 O O . LEU A 1 89 ? -21.506 -4.279 35.195 1.00 82.62 89 LEU A O 1
ATOM 722 N N . GLU A 1 90 ? -19.996 -2.625 35.008 1.00 83.00 90 GLU A N 1
ATOM 723 C CA . GLU A 1 90 ? -20.105 -2.140 36.394 1.00 83.00 90 GLU A CA 1
ATOM 724 C C . GLU A 1 90 ? -21.518 -1.640 36.729 1.00 83.00 90 GLU A C 1
ATOM 726 O O . GLU A 1 90 ? -22.011 -1.844 37.837 1.00 83.00 90 GLU A O 1
ATOM 731 N N . GLN A 1 91 ? -22.210 -1.029 35.762 1.00 81.19 91 GLN A N 1
ATOM 732 C CA . GLN A 1 91 ? -23.603 -0.605 35.919 1.00 81.19 91 GLN A CA 1
ATOM 733 C C . GLN A 1 91 ? -24.589 -1.782 36.015 1.00 81.19 91 GLN A C 1
ATOM 735 O O . GLN A 1 91 ? -25.729 -1.570 36.428 1.00 81.19 91 GLN A O 1
ATOM 740 N N . GLY A 1 92 ? -24.181 -3.001 35.638 1.00 73.69 92 GLY A N 1
ATOM 741 C CA . GLY A 1 92 ? -24.922 -4.247 35.868 1.00 73.69 92 GLY A CA 1
ATOM 742 C C . GLY A 1 92 ? -26.263 -4.381 35.137 1.00 73.69 92 GLY A C 1
ATOM 743 O O . GLY A 1 92 ? -27.022 -5.301 35.432 1.00 73.69 92 GLY A O 1
ATOM 744 N N . LYS A 1 93 ? -26.584 -3.469 34.211 1.00 67.75 93 LYS A N 1
ATOM 745 C CA . LYS A 1 93 ? -27.896 -3.394 33.538 1.00 67.75 93 LYS A CA 1
ATOM 746 C C . LYS A 1 93 ? -27.939 -4.034 32.151 1.00 67.75 93 LYS A C 1
ATOM 748 O O . LYS A 1 93 ? -29.034 -4.247 31.645 1.00 67.75 93 LYS A O 1
ATOM 753 N N . LEU A 1 94 ? -26.786 -4.308 31.540 1.00 75.56 94 LEU A N 1
ATOM 754 C CA . LEU A 1 94 ? -26.684 -4.794 30.163 1.00 75.56 94 LEU A CA 1
ATOM 755 C C . LEU A 1 94 ? -25.994 -6.158 30.117 1.00 75.56 94 LEU A C 1
ATOM 757 O O . LEU A 1 94 ? -25.030 -6.414 30.840 1.00 75.56 94 LEU A O 1
ATOM 761 N N . SER A 1 95 ? -26.492 -7.033 29.251 1.00 79.62 95 SER A N 1
ATOM 762 C CA . SER A 1 95 ? -25.872 -8.322 28.956 1.00 79.62 95 SER A CA 1
ATOM 763 C C . SER A 1 95 ? -24.600 -8.151 28.116 1.00 79.62 95 SER A C 1
ATOM 765 O O . SER A 1 95 ? -24.420 -7.164 27.403 1.00 79.62 95 SER A O 1
ATOM 767 N N . VAL A 1 96 ? -23.706 -9.143 28.161 1.00 78.25 96 VAL A N 1
ATOM 768 C CA . VAL A 1 96 ? -22.442 -9.144 27.395 1.00 78.25 96 VAL A CA 1
ATOM 769 C C . VAL A 1 96 ? -22.681 -8.942 25.891 1.00 78.25 96 VAL A C 1
ATOM 771 O O . VAL A 1 96 ? -21.907 -8.248 25.234 1.00 78.25 96 VAL A O 1
ATOM 774 N N . THR A 1 97 ? -23.770 -9.497 25.358 1.00 82.75 97 THR A N 1
ATOM 775 C CA . THR A 1 97 ? -24.145 -9.384 23.943 1.00 82.75 97 THR A CA 1
ATOM 776 C C . THR A 1 97 ? -24.598 -7.966 23.581 1.00 82.75 97 THR A C 1
ATOM 778 O O . THR A 1 97 ? -24.210 -7.447 22.537 1.00 82.75 97 THR A O 1
ATOM 781 N N . GLU A 1 98 ? -25.341 -7.284 24.458 1.00 82.50 98 GLU A N 1
ATOM 782 C CA . GLU A 1 98 ? -25.729 -5.878 24.253 1.00 82.50 98 GLU A CA 1
ATOM 783 C C . GLU A 1 98 ? -24.515 -4.944 24.321 1.00 82.50 98 GLU A C 1
ATOM 785 O O . GLU A 1 98 ? -24.375 -4.040 23.498 1.00 82.50 98 GLU A O 1
ATOM 790 N N . ILE A 1 99 ? -23.584 -5.196 25.245 1.00 80.00 99 ILE A N 1
ATOM 791 C CA . ILE A 1 99 ? -22.339 -4.422 25.353 1.00 80.00 99 ILE A CA 1
ATOM 792 C C . ILE A 1 99 ? -21.462 -4.642 24.112 1.00 80.00 99 ILE A C 1
ATOM 794 O O . ILE A 1 99 ? -20.869 -3.687 23.604 1.00 80.00 99 ILE A O 1
ATOM 798 N N . SER A 1 100 ? -21.419 -5.865 23.575 1.00 85.44 100 SER A N 1
ATOM 799 C CA . SER A 1 100 ? -20.726 -6.177 22.318 1.00 85.44 100 SER A CA 1
ATOM 800 C C . SER A 1 100 ? -21.331 -5.425 21.134 1.00 85.44 100 SER A C 1
ATOM 802 O O . SER A 1 100 ? -20.591 -4.822 20.359 1.00 85.44 100 SER A O 1
ATOM 804 N N . ALA A 1 101 ? -22.663 -5.359 21.044 1.00 84.06 101 ALA A N 1
ATOM 805 C CA . ALA A 1 101 ? -23.353 -4.611 19.995 1.00 84.06 101 ALA A CA 1
ATOM 806 C C . ALA A 1 101 ? -23.089 -3.095 20.068 1.00 84.06 101 ALA A C 1
ATOM 808 O O . ALA A 1 101 ? -22.938 -2.448 19.034 1.00 84.06 101 ALA A O 1
ATOM 809 N N . VAL A 1 102 ? -22.997 -2.525 21.275 1.00 82.75 102 VAL A N 1
ATOM 810 C CA . VAL A 1 102 ? -22.774 -1.082 21.473 1.00 82.75 102 VAL A CA 1
ATOM 811 C C . VAL A 1 102 ? -21.312 -0.679 21.266 1.00 82.75 102 VAL A C 1
ATOM 813 O O . VAL A 1 102 ? -21.029 0.367 20.688 1.00 82.75 102 VAL A O 1
ATOM 816 N N . THR A 1 103 ? -20.368 -1.490 21.742 1.00 78.88 103 THR A N 1
ATOM 817 C CA . THR A 1 103 ? -18.933 -1.150 21.712 1.00 78.88 103 THR A CA 1
ATOM 818 C C . THR A 1 103 ? -18.207 -1.702 20.487 1.00 78.88 103 THR A C 1
ATOM 820 O O . THR A 1 103 ? -17.106 -1.252 20.167 1.00 78.88 103 THR A O 1
ATOM 823 N N . GLY A 1 104 ? -18.805 -2.668 19.784 1.00 83.06 104 GLY A N 1
ATOM 824 C CA . GLY A 1 104 ? -18.176 -3.389 18.678 1.00 83.06 104 GLY A CA 1
ATOM 825 C C . GLY A 1 104 ? -17.019 -4.293 19.119 1.00 83.06 104 GLY A C 1
ATOM 826 O O . GLY A 1 104 ? -16.245 -4.744 18.276 1.00 83.06 104 GLY A O 1
ATOM 827 N N . LEU A 1 105 ? -16.861 -4.531 20.427 1.00 84.25 105 LEU A N 1
ATOM 828 C CA . LEU A 1 105 ? -15.838 -5.418 20.975 1.00 84.25 105 LEU A CA 1
ATOM 829 C C . LEU A 1 105 ? -16.306 -6.880 20.940 1.00 84.25 105 LEU A C 1
ATOM 831 O O . LEU A 1 105 ? -17.486 -7.146 21.182 1.00 84.25 105 LEU A O 1
ATOM 835 N N . PRO A 1 106 ? -15.402 -7.850 20.706 1.00 85.38 106 PRO A N 1
ATOM 836 C CA . PRO A 1 106 ? -15.742 -9.266 20.785 1.00 85.38 106 PRO A CA 1
ATOM 837 C C . PRO A 1 106 ? -16.235 -9.654 22.183 1.00 85.38 106 PRO A C 1
ATOM 839 O O . PRO A 1 106 ? -15.626 -9.272 23.184 1.00 85.38 106 PRO A O 1
ATOM 842 N N . GLU A 1 107 ? -17.272 -10.494 22.266 1.00 81.44 107 GLU A N 1
ATOM 843 C CA . GLU A 1 107 ? -17.823 -10.942 23.554 1.00 81.44 107 GLU A CA 1
ATOM 844 C C . GLU A 1 107 ? -16.772 -11.569 24.479 1.00 81.44 107 GLU A C 1
ATOM 846 O O . GLU A 1 107 ? -16.823 -11.360 25.687 1.00 81.44 107 GLU A O 1
ATOM 851 N N . ALA A 1 108 ? -15.801 -12.306 23.927 1.00 83.75 108 ALA A N 1
ATOM 852 C CA . ALA A 1 108 ? -14.716 -12.906 24.704 1.00 83.75 108 ALA A CA 1
ATOM 853 C C . ALA A 1 108 ? -13.935 -11.849 25.504 1.00 83.75 108 ALA A C 1
ATOM 855 O O . ALA A 1 108 ? -13.709 -12.023 26.696 1.00 83.75 108 ALA A O 1
ATOM 856 N N . LYS A 1 109 ? -13.623 -10.704 24.881 1.00 80.88 109 LYS A N 1
ATOM 857 C CA . LYS A 1 109 ? -12.908 -9.602 25.539 1.00 80.88 109 LYS A CA 1
ATOM 858 C C . LYS A 1 109 ? -13.747 -8.894 26.593 1.00 80.88 109 LYS A C 1
ATOM 860 O O . LYS A 1 109 ? -13.199 -8.427 27.581 1.00 80.88 109 LYS A O 1
ATOM 865 N N . ILE A 1 110 ? -15.061 -8.835 26.405 1.00 78.50 110 ILE A N 1
ATOM 866 C CA . ILE A 1 110 ? -15.979 -8.271 27.400 1.00 78.50 110 ILE A CA 1
ATOM 867 C C . ILE A 1 110 ? -16.101 -9.210 28.607 1.00 78.50 110 ILE A C 1
ATOM 869 O O . ILE A 1 110 ? -16.180 -8.744 29.738 1.00 78.50 110 ILE A O 1
ATOM 873 N N . ARG A 1 111 ? -16.066 -10.532 28.398 1.00 78.81 111 ARG A N 1
ATOM 874 C CA . ARG A 1 111 ? -16.051 -11.51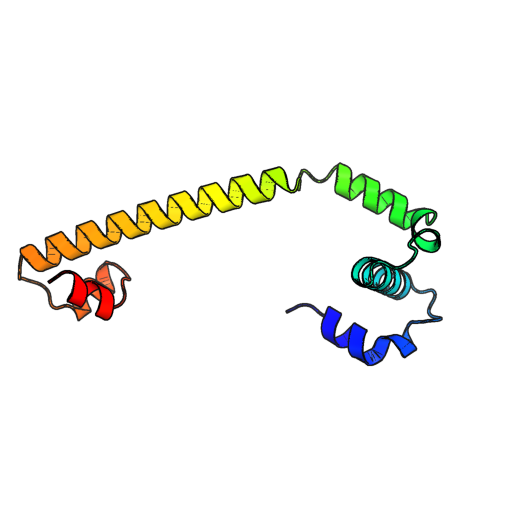3 29.497 1.00 78.81 111 ARG A CA 1
ATOM 875 C C . ARG A 1 111 ? -14.756 -11.458 30.306 1.00 78.81 111 ARG A C 1
ATOM 877 O O . ARG A 1 111 ? -14.835 -11.594 31.518 1.00 78.81 111 ARG A O 1
ATOM 884 N N . ASP A 1 112 ? -13.621 -11.195 29.658 1.00 81.50 112 ASP A N 1
ATOM 885 C CA . ASP A 1 112 ? -12.321 -11.005 30.324 1.00 81.50 112 ASP A CA 1
ATOM 886 C C . ASP A 1 112 ? -12.260 -9.723 31.187 1.00 81.50 112 ASP A C 1
ATOM 888 O O . ASP A 1 112 ? -11.351 -9.579 32.001 1.00 81.50 112 ASP A O 1
ATOM 892 N N . LEU A 1 113 ? -13.193 -8.775 31.004 1.00 73.56 113 LEU A N 1
ATOM 893 C CA . LEU A 1 113 ? -13.283 -7.540 31.801 1.00 73.56 113 LEU A CA 1
ATOM 894 C C . LEU A 1 113 ? -14.061 -7.701 33.115 1.00 73.56 113 LEU A C 1
ATOM 896 O O . LEU A 1 113 ? -14.109 -6.748 33.896 1.00 73.56 113 LEU A O 1
ATOM 900 N N . LYS A 1 114 ? -14.705 -8.852 33.322 1.00 63.38 114 LYS A N 1
ATOM 901 C CA . LYS A 1 114 ? -15.506 -9.171 34.508 1.00 63.38 114 LYS A CA 1
ATOM 902 C C . LYS A 1 114 ? -14.640 -9.769 35.612 1.00 63.38 114 LYS A C 1
ATOM 904 O O . LYS A 1 114 ? -14.884 -9.400 36.781 1.00 63.38 114 LYS A O 1
#

Secondary structure (DSSP, 8-state):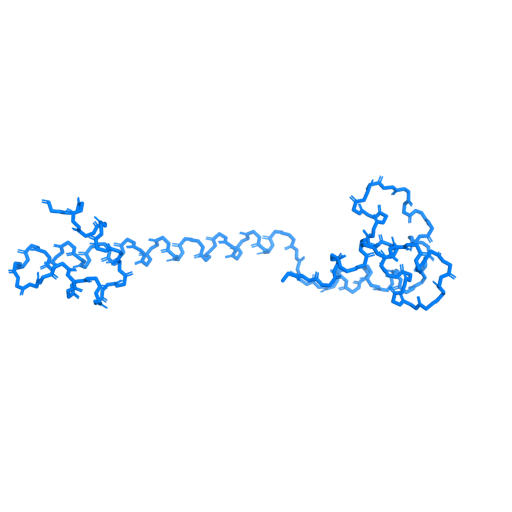
--THHHHHHTGGGGSS--SHHHHHHHHHHHHHTT---HHHHT-HHHHHHHHHHHHS---HHHHHHHHHHHHHHHHHHHHHHHHHHHHHHHTT-S-HHHHHHHH---HHHHHTT-

Sequence (114 aa):
MVEVAKFLKNAKDYVGDNCRLAQWLRAIDTLNREADFSEFANDPVFKVLQNEVKLCNFSSRYLMTVDMSDFDRAVAEYSTKMDIAKKMLEQGKLSVTEISAVTGLPEAKIRDLK

Radius of gyration: 25.34 Å; chains: 1; bounding box: 48×32×64 Å

Foldseek 3Di:
DDCLVVCVVPVVVLPPDPPPVSVVNVLVVCVVVVHDNVVVVPDPVVVVVVVVVVVPPPDVVVVVVVVVVVVVVVVVLLVVLLVQLLVVVVVVPDDLVVSCVVSVDDSVVSVVSD

pLDDT: mean 72.73, std 10.51, range [39.03, 87.25]